Protein AF-M5BN96-F1 (afdb_monomer_lite)

InterPro domains:
  IPR000547 Clathrin, heavy chain/VPS, 7-fold repeat [PS50236] (1-71)
  IPR011990 Tetratricopeptide-like helical domain superfamily [G3DSA:1.25.40.10] (1-71)
  IPR016024 Armadillo-type fold [SSF48371] (1-70)
  IPR055358 Clathrin heavy-chain repeat [PF00637] (1-70)

Secondary structure (DSSP, 8-state):
-HHHHHHGGGS-HHHHHHHHHHTT-HHHHHHHHHHTT-HHHHHHHHHHTHHHH--HHHHHHHHTT-S-TT-

Radius of gyration: 11.58 Å; chains: 1; bounding box: 31×25×24 Å

Organism: Thanatephorus cucumeris (strain AG1-IB / isolate 7/3/14) (NCBI:txid1108050)

Foldseek 3Di:
DVVCVVCVVPDDLVVVLVVCVVVVVLQVNLVSCVVVLVLQVSLVSCVVVVVRNDDPVVNVVSLVSHPDPVD

Sequence (71 aa):
MEHLKLFVSRINIPKVLKAAEQAHLWPELVYLYVKYDEYDNAALAMMEHSSDAWEHNQFKEIVVKVANVEM

pLDDT: mean 91.46, std 5.93, range [57.38, 96.0]

Structure (mmCIF, N/CA/C/O backbone):
data_AF-M5BN96-F1
#
_entry.id   AF-M5BN96-F1
#
loop_
_atom_site.group_PDB
_atom_site.id
_atom_site.type_symbol
_atom_site.label_atom_id
_atom_site.label_alt_id
_atom_site.label_comp_id
_atom_site.label_asym_id
_atom_site.label_entity_id
_atom_site.label_seq_id
_atom_site.pdbx_PDB_ins_code
_atom_site.Cartn_x
_atom_site.Cartn_y
_atom_site.Cartn_z
_atom_site.occupancy
_atom_site.B_iso_or_equiv
_atom_site.auth_seq_id
_atom_site.auth_comp_id
_atom_site.auth_asym_id
_atom_site.auth_atom_id
_atom_site.pdbx_PDB_model_num
ATOM 1 N N . MET A 1 1 ? -4.706 3.283 11.193 1.00 79.62 1 MET A N 1
ATOM 2 C CA . MET A 1 1 ? -4.797 1.928 10.594 1.00 79.62 1 MET A CA 1
ATOM 3 C C . MET A 1 1 ? -6.175 1.242 10.729 1.00 79.62 1 MET A C 1
ATOM 5 O O . MET A 1 1 ? -6.676 0.735 9.731 1.00 79.62 1 MET A O 1
ATOM 9 N N . GLU A 1 2 ? -6.814 1.185 11.910 1.00 84.88 2 GLU A N 1
ATOM 10 C CA . GLU A 1 2 ? -8.059 0.399 12.136 1.00 84.88 2 GLU A CA 1
ATOM 11 C C . GLU A 1 2 ? -9.233 0.764 11.212 1.00 84.88 2 GLU A C 1
ATOM 13 O O . GLU A 1 2 ? -9.857 -0.116 10.624 1.00 84.88 2 GLU A O 1
ATOM 18 N N . HIS A 1 3 ? -9.490 2.060 11.012 1.00 84.19 3 HIS A N 1
ATOM 19 C CA . HIS A 1 3 ? -10.552 2.528 10.116 1.00 84.19 3 HIS A CA 1
ATOM 20 C C . HIS A 1 3 ? -10.329 2.068 8.665 1.00 84.19 3 HIS A C 1
ATOM 22 O O . HIS A 1 3 ? -11.251 1.599 8.002 1.00 84.19 3 HIS A O 1
ATOM 28 N N . LEU A 1 4 ? -9.090 2.142 8.168 1.00 83.06 4 LEU A N 1
ATOM 29 C CA . LEU A 1 4 ? -8.768 1.670 6.820 1.00 83.06 4 LEU A CA 1
ATOM 30 C C . LEU A 1 4 ? -8.973 0.158 6.703 1.00 83.06 4 LEU A C 1
ATOM 32 O O . LEU A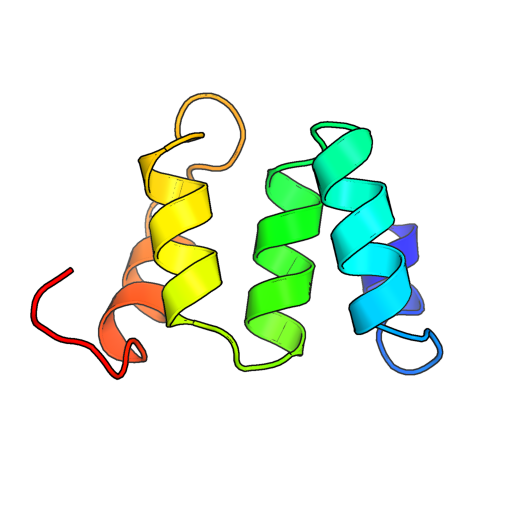 1 4 ? -9.595 -0.286 5.744 1.00 83.06 4 LEU A O 1
ATOM 36 N N . LYS A 1 5 ? -8.557 -0.628 7.704 1.00 85.75 5 LYS A N 1
ATOM 37 C CA . LYS A 1 5 ? -8.757 -2.088 7.702 1.00 85.75 5 LYS A CA 1
ATOM 38 C C . LYS A 1 5 ? -10.231 -2.498 7.586 1.00 85.75 5 LYS A C 1
ATOM 40 O O . LYS A 1 5 ? -10.514 -3.523 6.972 1.00 85.75 5 LYS A O 1
ATOM 45 N N . LEU A 1 6 ? -11.152 -1.706 8.137 1.00 87.94 6 LEU A N 1
ATOM 46 C CA . LEU A 1 6 ? -12.594 -1.974 8.087 1.00 87.94 6 LEU A CA 1
ATOM 47 C C . LEU A 1 6 ? -13.265 -1.470 6.802 1.00 87.94 6 LEU A C 1
ATOM 49 O O . LEU A 1 6 ? -14.203 -2.102 6.314 1.00 87.94 6 LEU A O 1
ATOM 53 N N . PHE A 1 7 ? -12.806 -0.342 6.253 1.00 89.50 7 PHE A N 1
ATOM 54 C CA . PHE A 1 7 ? -13.533 0.380 5.201 1.00 89.50 7 PHE A CA 1
ATOM 55 C C . PHE A 1 7 ? -12.799 0.485 3.861 1.00 89.50 7 PHE A C 1
ATOM 57 O O . PHE A 1 7 ? -13.343 1.094 2.943 1.00 89.50 7 PHE A O 1
ATOM 64 N N . VAL A 1 8 ? -11.614 -0.116 3.695 1.00 87.31 8 VAL A N 1
ATOM 65 C CA . VAL A 1 8 ? -10.812 0.021 2.459 1.00 87.31 8 VAL A CA 1
ATOM 66 C C . VAL A 1 8 ? -11.570 -0.372 1.184 1.00 87.31 8 VAL A C 1
ATOM 68 O O . VAL A 1 8 ? -11.381 0.248 0.145 1.00 87.31 8 VAL A O 1
ATOM 71 N N . SER A 1 9 ? -12.497 -1.332 1.258 1.00 87.19 9 SER A N 1
ATOM 72 C CA . SER A 1 9 ? -13.323 -1.750 0.113 1.00 87.19 9 SER A CA 1
ATOM 73 C C . SER A 1 9 ? -14.420 -0.750 -0.275 1.00 87.19 9 SER A C 1
ATOM 75 O O . SER A 1 9 ? -15.080 -0.932 -1.295 1.00 87.19 9 SER A O 1
ATOM 77 N N . ARG A 1 10 ? -14.651 0.290 0.536 1.00 90.69 10 ARG A N 1
ATOM 78 C CA . ARG A 1 10 ? -15.739 1.273 0.380 1.00 90.69 10 ARG A CA 1
ATOM 79 C C . ARG A 1 10 ? -15.242 2.715 0.246 1.00 90.69 10 ARG A C 1
ATOM 81 O O . ARG A 1 10 ? -16.047 3.640 0.317 1.00 90.69 10 ARG A O 1
ATOM 88 N N . ILE A 1 11 ? -13.937 2.923 0.079 1.00 91.31 11 ILE A N 1
ATOM 89 C CA . ILE A 1 11 ? -13.329 4.254 -0.053 1.00 91.31 11 ILE A CA 1
ATOM 90 C C . ILE A 1 11 ? -12.737 4.458 -1.445 1.00 91.31 11 ILE A C 1
ATOM 92 O O . ILE A 1 11 ? -12.374 3.517 -2.143 1.00 91.31 11 ILE A O 1
ATOM 96 N N . ASN A 1 12 ? -12.589 5.723 -1.833 1.00 93.69 12 ASN A N 1
ATOM 97 C CA . ASN A 1 12 ? -11.814 6.094 -3.010 1.00 93.69 12 ASN A CA 1
ATOM 98 C C . ASN A 1 12 ? -10.318 6.029 -2.665 1.00 93.69 12 ASN A C 1
ATOM 100 O O . ASN A 1 12 ? -9.768 6.985 -2.114 1.00 93.69 12 ASN A O 1
ATOM 104 N N . ILE A 1 13 ? -9.681 4.895 -2.968 1.00 92.25 13 ILE A N 1
ATOM 105 C CA . ILE A 1 13 ? -8.278 4.631 -2.622 1.00 92.25 13 ILE A CA 1
ATOM 106 C C . ILE A 1 13 ? -7.323 5.702 -3.189 1.00 92.25 13 ILE A C 1
ATOM 108 O O . ILE A 1 13 ? -6.576 6.261 -2.387 1.00 92.25 13 ILE A O 1
ATOM 112 N N . PRO A 1 14 ? -7.382 6.109 -4.478 1.00 94.94 14 PRO A N 1
ATOM 113 C CA . PRO A 1 14 ? -6.503 7.160 -5.008 1.00 94.94 14 PRO A CA 1
ATOM 114 C C . PRO A 1 14 ? -6.582 8.493 -4.256 1.00 94.94 14 PRO A C 1
ATOM 116 O O . PRO A 1 14 ? -5.571 9.167 -4.054 1.00 94.94 14 PRO A O 1
ATOM 119 N N . LYS A 1 15 ? -7.782 8.893 -3.817 1.00 95.06 15 LYS A N 1
ATOM 120 C CA . LYS A 1 15 ? -7.951 10.123 -3.031 1.00 95.06 15 LYS A CA 1
ATOM 121 C C . LYS A 1 15 ? -7.334 9.990 -1.638 1.00 95.06 15 LYS A C 1
ATOM 123 O O . LYS A 1 15 ? -6.754 10.950 -1.136 1.00 95.06 15 LYS A O 1
ATOM 128 N N . VAL A 1 16 ? -7.475 8.822 -1.017 1.00 94.69 16 VAL A N 1
ATOM 129 C CA . VAL A 1 16 ? -6.953 8.565 0.330 1.00 94.69 16 VAL A CA 1
ATOM 130 C C . VAL A 1 16 ? -5.436 8.379 0.315 1.00 94.69 16 VAL A C 1
ATOM 132 O O . VAL A 1 16 ? -4.793 8.858 1.238 1.00 94.69 16 VAL A O 1
ATOM 135 N N . LEU A 1 17 ? -4.857 7.802 -0.743 1.00 95.19 17 LEU A N 1
ATOM 136 C CA . LEU A 1 17 ? -3.404 7.731 -0.943 1.00 95.19 17 LEU A CA 1
ATOM 137 C C . LEU A 1 17 ? -2.759 9.119 -0.868 1.00 95.19 17 LEU A C 1
ATOM 1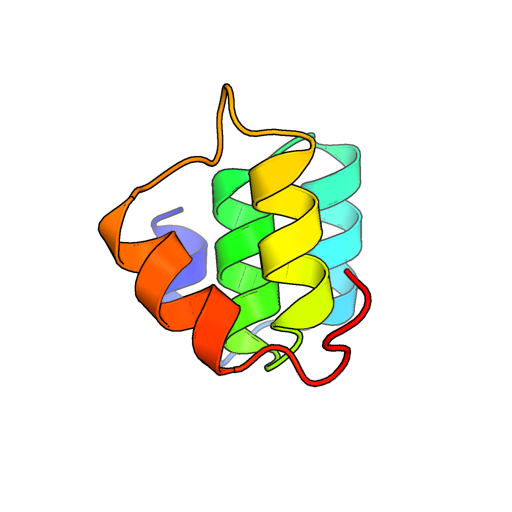39 O O . LEU A 1 17 ? -1.885 9.340 -0.038 1.00 95.19 17 LEU A O 1
ATOM 143 N N . LYS A 1 18 ? -3.275 10.086 -1.639 1.00 95.25 18 LYS A N 1
ATOM 144 C CA . LYS A 1 18 ? -2.781 11.476 -1.610 1.00 95.25 18 LYS A CA 1
ATOM 145 C C . LYS A 1 18 ? -2.899 12.115 -0.226 1.00 95.25 18 LYS A C 1
ATOM 147 O O . LYS A 1 18 ? -2.020 12.857 0.191 1.00 95.25 18 LYS A O 1
ATOM 152 N N . ALA A 1 19 ? -3.997 11.848 0.482 1.00 95.44 19 ALA A N 1
ATOM 153 C CA . ALA A 1 19 ? -4.198 12.375 1.828 1.00 95.44 19 ALA A CA 1
ATOM 154 C C . ALA A 1 19 ? -3.247 11.727 2.851 1.00 95.44 19 ALA A C 1
ATOM 156 O O . ALA A 1 19 ? -2.736 12.422 3.724 1.00 95.44 19 ALA A O 1
ATOM 157 N N . ALA A 1 20 ? -2.997 10.419 2.736 1.00 94.38 20 ALA A N 1
ATOM 158 C CA . ALA A 1 20 ? -2.075 9.683 3.598 1.00 94.38 20 ALA A CA 1
ATOM 159 C C . ALA A 1 20 ? -0.621 10.124 3.379 1.00 94.38 20 ALA A C 1
ATOM 161 O O . ALA A 1 20 ? 0.108 10.298 4.350 1.00 94.38 20 ALA A O 1
ATOM 162 N N . GLU A 1 21 ? -0.236 10.381 2.127 1.00 93.94 21 GLU A N 1
ATOM 163 C CA . GLU A 1 21 ? 1.080 10.909 1.755 1.00 93.94 21 GLU A CA 1
ATOM 164 C C . GLU A 1 21 ? 1.313 12.307 2.340 1.00 93.94 21 GLU A C 1
ATOM 166 O O . GLU A 1 21 ? 2.308 12.542 3.022 1.00 93.94 21 GLU A O 1
ATOM 171 N N . GLN A 1 22 ? 0.351 13.220 2.163 1.00 94.81 22 GLN A N 1
ATOM 172 C CA . GLN A 1 22 ? 0.417 14.579 2.719 1.00 94.81 22 GLN A CA 1
ATOM 173 C C . GLN A 1 22 ? 0.448 14.608 4.251 1.00 94.81 22 GLN A C 1
ATOM 175 O O . GLN A 1 22 ? 0.983 15.543 4.841 1.00 94.81 22 GLN A O 1
ATOM 180 N N . ALA A 1 23 ? -0.155 13.608 4.892 1.00 95.06 23 ALA A N 1
ATOM 181 C CA . ALA A 1 23 ? -0.179 13.467 6.342 1.00 95.06 23 ALA A CA 1
ATOM 182 C C . ALA A 1 23 ? 0.996 12.636 6.891 1.00 95.06 23 ALA A C 1
ATOM 184 O O . ALA A 1 23 ? 1.041 12.408 8.099 1.00 95.06 23 ALA A O 1
ATOM 185 N N . HIS A 1 24 ? 1.918 12.178 6.033 1.00 93.69 24 HIS A N 1
ATOM 186 C CA . HIS A 1 24 ? 3.057 11.329 6.403 1.00 93.69 24 HIS A CA 1
ATOM 187 C C . HIS A 1 24 ? 2.652 10.047 7.153 1.00 93.69 24 HIS A C 1
ATOM 189 O O . HIS A 1 24 ? 3.342 9.577 8.057 1.00 93.69 24 HIS A O 1
ATOM 195 N N . LEU A 1 25 ? 1.507 9.466 6.784 1.00 94.38 25 LEU A N 1
ATOM 196 C CA . LEU A 1 25 ? 0.990 8.223 7.359 1.00 94.38 25 LEU A CA 1
ATOM 197 C C . LEU A 1 25 ? 1.540 7.019 6.585 1.00 94.38 25 LEU A C 1
ATOM 199 O O . LEU A 1 25 ? 0.808 6.335 5.871 1.00 94.38 25 LEU A O 1
ATOM 203 N N . TRP A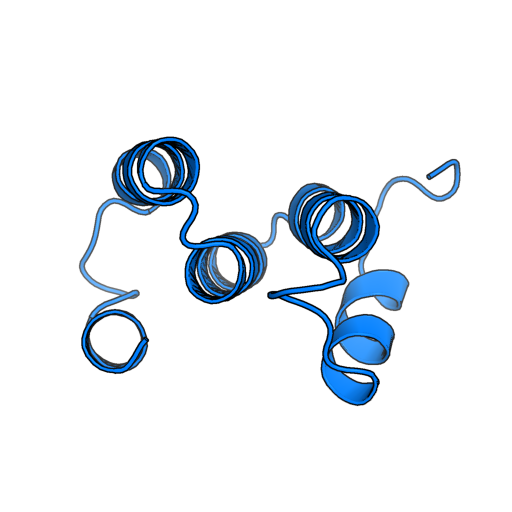 1 26 ? 2.849 6.788 6.687 1.00 94.56 26 TRP A N 1
ATOM 2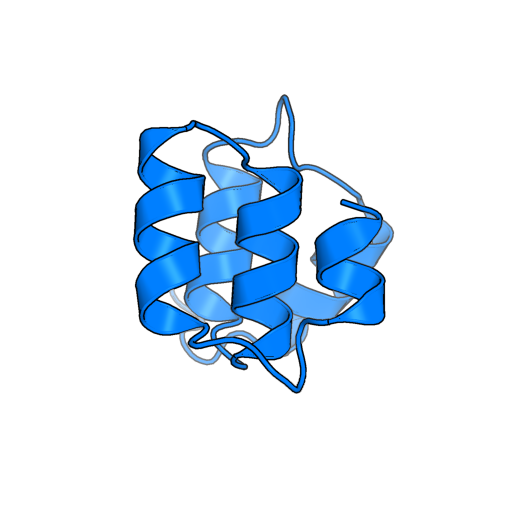04 C CA . TRP A 1 26 ? 3.567 5.791 5.884 1.00 94.56 26 TRP A CA 1
ATOM 205 C C . TRP A 1 26 ? 3.063 4.346 6.049 1.00 94.56 26 TRP A C 1
ATOM 207 O O . TRP A 1 26 ? 2.870 3.680 5.030 1.00 94.56 26 TRP A O 1
ATOM 217 N N . PRO A 1 27 ? 2.753 3.847 7.264 1.00 94.00 27 PRO A N 1
ATOM 218 C CA . PRO A 1 27 ? 2.195 2.502 7.423 1.00 94.00 27 PRO A CA 1
ATOM 219 C C . PRO A 1 27 ? 0.831 2.346 6.738 1.00 94.00 27 PRO A C 1
ATOM 221 O O . PRO A 1 27 ? 0.556 1.340 6.078 1.00 94.00 27 PRO A O 1
ATOM 224 N N . GLU A 1 28 ? -0.038 3.349 6.872 1.00 94.25 28 GLU A N 1
ATOM 225 C CA . GLU A 1 28 ? -1.330 3.396 6.193 1.00 94.25 28 GLU A CA 1
ATOM 226 C C . GLU A 1 28 ? -1.184 3.510 4.674 1.00 94.25 28 GLU A C 1
ATOM 228 O O . GLU A 1 28 ? -1.948 2.881 3.942 1.00 94.25 28 GLU A O 1
ATOM 233 N N . LEU A 1 29 ? -0.215 4.287 4.197 1.00 95.12 29 LEU A N 1
ATOM 234 C CA . LEU A 1 29 ? 0.071 4.481 2.780 1.00 95.12 29 LEU A CA 1
ATOM 235 C C . LEU A 1 29 ? 0.557 3.181 2.125 1.00 95.12 29 LEU A C 1
ATOM 237 O O . LEU A 1 29 ? 0.003 2.775 1.105 1.00 95.12 29 LEU A O 1
ATOM 241 N N . VAL A 1 30 ? 1.484 2.462 2.764 1.00 95.12 30 VAL A N 1
ATOM 242 C CA . VAL A 1 30 ? 1.918 1.121 2.330 1.00 95.12 30 VAL A CA 1
ATOM 243 C C . VAL A 1 30 ? 0.739 0.148 2.307 1.00 95.12 30 VAL A C 1
ATOM 245 O O . VAL A 1 30 ? 0.555 -0.586 1.336 1.00 95.12 30 VAL A O 1
ATOM 248 N N . TYR A 1 31 ? -0.111 0.162 3.340 1.00 94.38 31 TYR A N 1
ATOM 249 C CA . TYR A 1 31 ? -1.320 -0.664 3.362 1.00 94.38 31 TYR A CA 1
ATOM 250 C C . TYR A 1 31 ? -2.250 -0.362 2.177 1.00 94.38 31 TYR A C 1
ATOM 252 O O . TYR A 1 31 ? -2.780 -1.288 1.557 1.00 94.38 31 TYR A O 1
ATOM 260 N N . LEU A 1 32 ? -2.450 0.917 1.851 1.00 94.81 32 LEU A N 1
ATOM 261 C CA . LEU A 1 32 ? -3.288 1.338 0.730 1.00 94.81 32 LEU A CA 1
ATOM 262 C C . LEU A 1 32 ? -2.686 0.938 -0.620 1.00 94.81 32 LEU A C 1
ATOM 264 O O . LEU A 1 32 ? -3.436 0.445 -1.459 1.00 94.81 32 LEU A O 1
ATOM 268 N N . TYR A 1 33 ? -1.371 1.071 -0.811 1.00 96.00 33 TYR A N 1
ATOM 269 C CA . TYR A 1 33 ? -0.699 0.618 -2.033 1.00 96.00 33 TYR A CA 1
ATOM 270 C C . TYR A 1 33 ? -0.846 -0.887 -2.244 1.00 96.00 33 TYR A C 1
ATOM 272 O O . TYR A 1 33 ? -1.271 -1.312 -3.316 1.00 96.00 33 TYR A O 1
ATOM 280 N N . VAL A 1 34 ? -0.626 -1.693 -1.201 1.00 94.69 34 VAL A N 1
ATOM 281 C CA . VAL A 1 34 ? -0.842 -3.149 -1.267 1.00 94.69 34 VAL A CA 1
ATOM 282 C C . VAL A 1 34 ? -2.295 -3.488 -1.611 1.00 94.69 34 VAL A C 1
ATOM 284 O O . VAL A 1 34 ? -2.552 -4.434 -2.348 1.00 94.69 34 VAL A O 1
ATOM 287 N N . LYS A 1 35 ? -3.270 -2.730 -1.093 1.00 93.75 35 LYS A N 1
ATOM 288 C CA . LYS A 1 35 ? -4.695 -2.936 -1.408 1.00 93.75 35 LYS A CA 1
ATOM 289 C C . LYS A 1 35 ? -5.106 -2.458 -2.794 1.00 93.75 35 LYS A C 1
ATOM 291 O O . LYS A 1 35 ? -6.172 -2.858 -3.254 1.00 93.75 35 LYS A O 1
ATOM 296 N N . TYR A 1 36 ? -4.294 -1.622 -3.423 1.00 94.69 36 TYR A N 1
ATOM 297 C CA . TYR A 1 36 ? -4.497 -1.135 -4.780 1.00 94.69 36 TYR A CA 1
ATOM 298 C C . TYR A 1 36 ? -3.634 -1.883 -5.808 1.00 94.69 36 TYR A C 1
ATOM 300 O O . TYR A 1 36 ? -3.583 -1.472 -6.958 1.00 94.69 36 TYR A O 1
ATOM 308 N N . ASP A 1 37 ? -2.970 -2.969 -5.389 1.00 94.00 37 ASP A N 1
ATOM 309 C CA . ASP A 1 37 ? -2.021 -3.755 -6.191 1.00 94.00 37 ASP A CA 1
ATOM 310 C C . ASP A 1 37 ? -0.829 -2.942 -6.749 1.00 94.00 37 ASP A C 1
ATOM 312 O O . ASP A 1 37 ? -0.153 -3.358 -7.686 1.00 94.00 37 ASP A O 1
ATOM 316 N N . GLU A 1 38 ? -0.504 -1.813 -6.116 1.00 94.62 38 GLU A N 1
ATOM 317 C CA . GLU A 1 38 ? 0.642 -0.950 -6.433 1.00 94.62 38 GLU A CA 1
ATOM 318 C C . GLU A 1 38 ? 1.882 -1.384 -5.626 1.00 94.62 38 GLU A C 1
ATOM 320 O O . GLU A 1 38 ? 2.404 -0.641 -4.790 1.00 94.62 38 GLU A O 1
ATOM 325 N N . TYR A 1 39 ? 2.334 -2.628 -5.816 1.00 94.69 39 TYR A N 1
ATOM 326 C CA . TYR A 1 39 ? 3.425 -3.223 -5.022 1.00 94.69 39 TYR A CA 1
ATOM 327 C C . TYR A 1 39 ? 4.764 -2.496 -5.186 1.00 94.69 39 TYR A C 1
ATOM 329 O O . TYR A 1 39 ? 5.508 -2.361 -4.218 1.00 94.69 39 TYR A O 1
ATOM 337 N N . ASP A 1 40 ? 5.017 -1.981 -6.386 1.00 94.50 40 ASP A N 1
ATOM 338 C CA . ASP A 1 40 ? 6.144 -1.121 -6.742 1.00 94.50 40 ASP A CA 1
ATOM 339 C C . ASP A 1 40 ? 6.232 0.097 -5.800 1.00 94.50 40 ASP A C 1
ATOM 341 O O . ASP A 1 40 ? 7.230 0.324 -5.114 1.00 94.50 40 ASP A O 1
ATOM 345 N N . ASN A 1 41 ? 5.125 0.833 -5.685 1.00 94.94 41 ASN A N 1
ATOM 346 C CA . ASN A 1 41 ? 5.023 2.008 -4.821 1.00 94.94 41 ASN A CA 1
ATOM 347 C C . ASN A 1 41 ? 5.035 1.640 -3.329 1.00 94.94 41 ASN A C 1
ATOM 349 O O . ASN A 1 41 ? 5.574 2.384 -2.509 1.00 94.94 41 ASN A O 1
ATOM 353 N N . ALA A 1 42 ? 4.475 0.481 -2.962 1.00 95.00 42 ALA A N 1
ATOM 354 C CA . ALA A 1 42 ? 4.539 -0.023 -1.592 1.00 95.00 42 ALA A CA 1
ATOM 355 C C . ALA A 1 42 ? 5.983 -0.323 -1.159 1.00 95.00 42 ALA A C 1
ATOM 357 O O . ALA A 1 42 ? 6.375 0.062 -0.057 1.00 95.00 42 ALA A O 1
ATOM 358 N N . ALA A 1 43 ? 6.769 -0.985 -2.015 1.00 94.62 43 ALA A N 1
ATOM 359 C CA . ALA A 1 43 ? 8.165 -1.313 -1.741 1.00 94.62 43 ALA A CA 1
ATOM 360 C C . ALA A 1 43 ? 9.018 -0.046 -1.595 1.00 94.62 43 ALA A C 1
ATOM 362 O O . ALA A 1 43 ? 9.721 0.095 -0.593 1.00 94.62 43 ALA A O 1
ATOM 363 N N . LEU A 1 44 ? 8.884 0.901 -2.532 1.00 94.62 44 LEU A N 1
ATOM 364 C CA . LEU A 1 44 ? 9.583 2.189 -2.481 1.00 94.62 44 LEU A CA 1
ATOM 365 C C . LEU A 1 44 ? 9.258 2.964 -1.198 1.00 94.62 44 LEU A C 1
ATOM 367 O O . LEU A 1 44 ? 10.171 3.357 -0.473 1.00 94.62 44 LEU A O 1
ATOM 371 N N . ALA A 1 45 ? 7.974 3.092 -0.850 1.00 94.69 45 ALA A N 1
ATOM 372 C CA . ALA A 1 45 ? 7.563 3.789 0.368 1.00 94.69 45 ALA A CA 1
ATOM 373 C C . ALA A 1 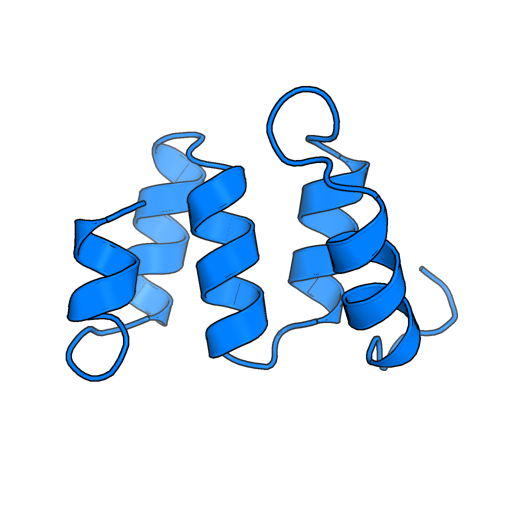45 ? 8.124 3.132 1.645 1.00 94.69 45 ALA A C 1
ATOM 375 O O . ALA A 1 45 ? 8.514 3.833 2.578 1.00 94.69 45 ALA A O 1
ATOM 376 N N . MET A 1 46 ? 8.207 1.796 1.698 1.00 94.56 46 MET A N 1
ATOM 377 C CA . MET A 1 46 ? 8.830 1.086 2.825 1.00 94.56 46 MET A CA 1
ATOM 378 C C . MET A 1 46 ? 10.349 1.290 2.894 1.00 94.56 46 MET A C 1
ATOM 380 O O . MET A 1 46 ? 10.901 1.294 3.994 1.00 94.56 46 MET A O 1
ATOM 384 N N . MET A 1 47 ? 11.028 1.439 1.754 1.00 92.44 47 MET A N 1
ATOM 385 C CA . MET A 1 47 ? 12.475 1.676 1.692 1.00 92.44 47 MET A CA 1
ATOM 386 C C . MET A 1 47 ? 12.825 3.112 2.103 1.00 92.44 47 MET A C 1
ATOM 388 O O . MET A 1 47 ? 13.683 3.311 2.967 1.00 92.44 47 MET A O 1
ATOM 392 N N . GLU A 1 48 ? 12.133 4.103 1.539 1.00 94.06 48 GLU A N 1
ATOM 393 C CA . GLU A 1 48 ? 12.373 5.529 1.800 1.00 94.06 48 GLU A CA 1
ATOM 394 C C . GLU A 1 48 ? 11.928 5.961 3.205 1.00 94.06 48 GLU A C 1
ATOM 396 O O . GLU A 1 48 ? 12.558 6.824 3.820 1.00 94.06 48 GLU A O 1
ATOM 401 N N . HIS A 1 49 ? 10.883 5.330 3.751 1.00 93.19 49 HIS A N 1
ATOM 402 C CA . HIS A 1 49 ? 10.309 5.654 5.064 1.00 93.19 49 HIS A CA 1
ATOM 403 C C . HIS A 1 49 ? 10.407 4.483 6.051 1.00 93.19 49 HIS A C 1
ATOM 405 O O . HIS A 1 49 ? 9.506 4.225 6.856 1.00 93.19 49 HIS A O 1
ATOM 411 N N . SER A 1 50 ? 11.531 3.764 5.999 1.00 89.19 50 SER A N 1
ATOM 412 C CA . SER A 1 50 ? 11.779 2.555 6.796 1.00 89.19 50 SER A CA 1
ATOM 413 C C . SER A 1 50 ? 11.719 2.768 8.313 1.00 89.19 50 SER A C 1
ATOM 415 O O . SER A 1 50 ? 11.383 1.832 9.035 1.00 89.19 50 SER A O 1
ATOM 417 N N . SER A 1 51 ? 11.971 3.979 8.819 1.00 89.56 51 SER A N 1
ATOM 418 C CA . SER A 1 51 ? 11.842 4.293 10.251 1.00 89.56 51 SER A CA 1
ATOM 419 C C . SER A 1 51 ? 10.433 4.060 10.796 1.00 89.56 51 SER A C 1
ATOM 421 O O . SER A 1 51 ? 10.293 3.658 11.949 1.00 89.56 51 SER A O 1
ATOM 423 N N . ASP A 1 52 ? 9.412 4.289 9.966 1.00 87.38 52 ASP A N 1
ATOM 424 C CA . ASP A 1 52 ? 8.009 4.274 10.386 1.00 87.38 52 ASP A CA 1
ATOM 425 C C . ASP A 1 52 ? 7.223 3.110 9.772 1.00 87.38 52 ASP A C 1
ATOM 427 O O . ASP A 1 52 ? 6.315 2.578 10.411 1.00 87.38 52 ASP A O 1
ATOM 431 N N . ALA A 1 53 ? 7.551 2.706 8.539 1.00 89.38 53 ALA A N 1
ATOM 432 C CA . ALA A 1 53 ? 6.757 1.756 7.754 1.00 89.38 53 ALA A CA 1
ATOM 433 C C . ALA A 1 53 ? 7.364 0.349 7.627 1.00 89.38 53 ALA A C 1
ATOM 435 O O . ALA A 1 53 ? 6.733 -0.528 7.035 1.00 89.38 53 ALA A O 1
ATOM 436 N N . TRP A 1 54 ? 8.575 0.110 8.139 1.00 91.44 54 TRP A N 1
ATOM 437 C CA . TRP A 1 54 ? 9.253 -1.172 7.952 1.00 91.44 54 TRP A CA 1
ATOM 438 C C . TRP A 1 54 ? 8.623 -2.306 8.771 1.00 91.44 54 TRP A C 1
ATOM 440 O O . TRP A 1 54 ? 8.591 -2.275 10.001 1.00 91.44 54 TRP A O 1
ATOM 450 N N . GLU A 1 55 ? 8.219 -3.374 8.083 1.00 92.69 55 GLU A N 1
ATOM 451 C CA . GLU A 1 55 ? 7.896 -4.669 8.682 1.00 92.69 55 GLU A CA 1
ATOM 452 C C . GLU A 1 55 ? 8.507 -5.771 7.810 1.00 92.69 55 GLU A C 1
ATOM 454 O O . GLU A 1 55 ? 8.246 -5.857 6.609 1.00 92.69 55 GLU A O 1
ATOM 459 N N . HIS A 1 56 ? 9.377 -6.590 8.405 1.00 90.00 56 HIS A N 1
ATOM 460 C CA . HIS A 1 56 ? 10.246 -7.499 7.659 1.00 90.00 56 HIS A CA 1
ATOM 461 C C . HIS A 1 56 ? 9.468 -8.563 6.875 1.00 90.00 56 HIS A C 1
ATOM 463 O O . HIS A 1 56 ? 9.815 -8.854 5.727 1.00 90.00 56 HIS A O 1
ATOM 469 N N . ASN A 1 57 ? 8.433 -9.160 7.471 1.00 94.25 57 ASN A N 1
ATOM 470 C CA . ASN A 1 57 ? 7.683 -10.226 6.805 1.00 94.25 57 ASN A CA 1
ATOM 471 C C . ASN A 1 57 ? 6.822 -9.668 5.669 1.00 94.25 57 ASN A C 1
ATOM 473 O O . ASN A 1 57 ? 6.836 -10.205 4.563 1.00 94.25 57 ASN A O 1
ATOM 477 N N . GLN A 1 58 ? 6.155 -8.546 5.915 1.00 93.81 58 GLN A N 1
ATOM 478 C CA . GLN A 1 58 ? 5.365 -7.818 4.937 1.00 93.81 58 GLN A CA 1
ATOM 479 C C . GLN A 1 58 ? 6.227 -7.375 3.753 1.00 93.81 58 GLN A C 1
ATOM 481 O O . GLN A 1 58 ? 5.824 -7.565 2.607 1.00 93.81 58 GLN A O 1
ATOM 486 N N . PHE A 1 59 ? 7.433 -6.853 4.000 1.00 93.75 59 PHE A N 1
ATOM 487 C CA . PHE A 1 59 ? 8.338 -6.460 2.921 1.00 93.75 59 PHE A CA 1
ATOM 488 C C . PHE A 1 59 ? 8.701 -7.651 2.025 1.00 93.75 59 PHE A C 1
ATOM 490 O O . PHE A 1 59 ? 8.658 -7.539 0.801 1.00 93.75 59 PHE A O 1
ATOM 497 N N . LYS A 1 60 ? 8.974 -8.826 2.612 1.00 94.31 60 LYS A N 1
ATOM 498 C CA . LYS A 1 60 ? 9.237 -10.055 1.843 1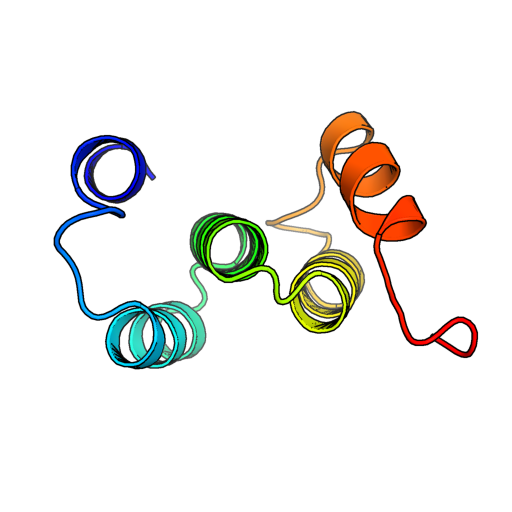.00 94.31 60 LYS A CA 1
ATOM 499 C C . LYS A 1 60 ? 8.053 -10.485 0.974 1.00 94.31 60 LYS A C 1
ATOM 501 O O . LYS A 1 60 ? 8.270 -11.033 -0.102 1.00 94.31 60 LYS A O 1
ATOM 506 N N . GLU A 1 61 ? 6.821 -10.260 1.422 1.00 94.38 61 GLU A N 1
ATOM 507 C CA . GLU A 1 61 ? 5.618 -10.562 0.635 1.00 94.38 61 GLU A CA 1
ATOM 508 C C . GLU A 1 61 ? 5.358 -9.542 -0.483 1.00 94.38 61 GLU A C 1
ATOM 510 O O . GLU A 1 61 ? 4.782 -9.900 -1.513 1.00 94.38 61 GLU A O 1
ATOM 515 N N . ILE A 1 62 ? 5.760 -8.284 -0.284 1.00 94.44 62 ILE A N 1
ATOM 516 C CA . ILE A 1 62 ? 5.596 -7.198 -1.260 1.00 94.44 62 ILE A CA 1
ATOM 517 C C . ILE A 1 62 ? 6.657 -7.294 -2.356 1.00 94.44 62 ILE A C 1
ATOM 519 O O . ILE A 1 62 ? 6.307 -7.268 -3.533 1.00 94.44 62 ILE A O 1
ATOM 523 N N . VAL A 1 63 ? 7.932 -7.456 -1.989 1.00 92.50 63 VAL A N 1
ATOM 524 C CA . VAL A 1 63 ? 9.065 -7.381 -2.930 1.00 92.50 63 VAL A CA 1
ATOM 525 C C . VAL A 1 63 ? 8.987 -8.430 -4.043 1.00 92.50 63 VAL A C 1
ATOM 527 O O . VAL A 1 63 ? 9.392 -8.177 -5.168 1.00 92.50 63 VAL A O 1
ATOM 530 N N . VAL A 1 64 ? 8.397 -9.597 -3.771 1.00 94.19 64 VAL A N 1
ATOM 531 C CA . VAL A 1 64 ? 8.221 -10.662 -4.776 1.00 94.19 64 VAL A CA 1
ATOM 532 C C . VAL A 1 64 ? 7.104 -10.378 -5.788 1.00 94.19 64 VAL A C 1
ATOM 534 O O . VAL A 1 64 ? 6.968 -11.118 -6.760 1.00 94.19 64 VAL A O 1
ATOM 537 N N . LYS A 1 65 ? 6.282 -9.349 -5.551 1.00 93.88 65 LYS A N 1
ATOM 538 C CA . LYS A 1 65 ? 5.162 -8.933 -6.414 1.00 93.88 65 LYS A CA 1
ATOM 539 C C . LYS A 1 65 ? 5.453 -7.656 -7.204 1.00 93.88 65 LYS A C 1
ATOM 541 O O . LYS A 1 65 ? 4.614 -7.246 -8.001 1.00 93.88 65 LYS A O 1
ATOM 546 N N . VAL A 1 66 ? 6.607 -7.037 -6.964 1.00 92.19 66 VAL A N 1
ATOM 547 C CA . VAL A 1 66 ? 7.101 -5.870 -7.700 1.00 92.19 66 VAL A CA 1
ATOM 548 C C . VAL A 1 66 ? 7.301 -6.264 -9.164 1.00 92.19 66 VAL A C 1
ATOM 550 O O . VAL A 1 66 ? 7.902 -7.299 -9.463 1.00 92.19 66 VAL A O 1
ATOM 553 N N . ALA A 1 67 ? 6.761 -5.461 -10.079 1.00 86.88 67 ALA A N 1
ATOM 554 C CA . ALA A 1 67 ? 6.875 -5.699 -11.516 1.00 86.88 67 ALA A CA 1
ATOM 555 C C . ALA A 1 67 ? 8.202 -5.157 -12.061 1.00 86.88 67 ALA A C 1
ATOM 557 O O . ALA A 1 67 ? 8.791 -5.748 -12.971 1.00 86.88 67 ALA A O 1
ATOM 558 N N . ASN A 1 68 ? 8.682 -4.047 -11.493 1.00 87.31 68 ASN A N 1
ATOM 559 C CA . ASN A 1 68 ? 9.956 -3.449 -11.866 1.00 87.31 68 ASN A CA 1
ATOM 560 C C . ASN A 1 68 ? 11.124 -4.043 -11.061 1.00 87.31 68 ASN A C 1
ATOM 562 O O . ASN A 1 68 ? 11.385 -3.649 -9.930 1.00 87.31 68 ASN A O 1
ATOM 566 N N . VAL A 1 69 ? 11.867 -4.965 -11.669 1.00 77.56 69 VAL A N 1
ATOM 567 C CA . VAL A 1 69 ? 13.006 -5.643 -11.022 1.00 77.56 69 VAL A CA 1
ATOM 568 C C . VAL A 1 69 ? 14.236 -4.730 -10.867 1.00 77.56 69 VAL A C 1
ATOM 570 O O . VAL A 1 69 ? 15.160 -5.085 -10.144 1.00 77.56 69 VAL A O 1
ATOM 573 N N . GLU A 1 70 ? 14.267 -3.561 -11.519 1.00 75.44 70 GLU A N 1
ATOM 574 C CA . GLU A 1 70 ? 15.380 -2.598 -11.425 1.00 75.44 70 GLU A CA 1
ATOM 575 C C . GLU A 1 70 ? 15.288 -1.639 -10.225 1.00 75.44 70 GLU A C 1
ATOM 577 O O . GLU A 1 70 ? 16.107 -0.725 -10.122 1.00 75.44 70 GLU A O 1
ATOM 582 N N . MET A 1 71 ? 14.290 -1.813 -9.352 1.00 57.38 71 MET A N 1
ATOM 583 C CA . MET A 1 71 ? 14.169 -1.041 -8.109 1.00 57.38 71 MET A CA 1
ATOM 584 C C . MET A 1 71 ? 15.366 -1.199 -7.170 1.00 57.38 71 MET A C 1
ATOM 586 O O . MET A 1 71 ? 15.875 -2.334 -7.023 1.00 57.38 71 MET A O 1
#